Protein AF-A0A2H0MKI4-F1 (afdb_monomer_lite)

pLDDT: mean 80.83, std 14.83, range [41.5, 95.88]

Secondary structure (DSSP, 8-state):
--HHHHHHHHHHHHHHH----HHHHHHHHHHHHHHHHHHHHHHHGGGS-HHHHHHHHHHHH-TT--HHHHHHHHHHHSTTHHHHHHHHHHHHHHHHHHHHHHTTS-S-----

Sequence (112 aa):
MQFDILSNFVENLISNVGDLSDEQKRFYVPQVTTLLEERIGLEMLPKLSEAHMEKYTELLERESTTADEWKTFWEMAIPNFQGEIEKILVDFAKEAKEMLSAGGEGTGGTEE

Structure (mmCIF, N/CA/C/O backbone):
data_AF-A0A2H0MKI4-F1
#
_entry.id   AF-A0A2H0MKI4-F1
#
loop_
_atom_site.group_PDB
_atom_site.id
_atom_site.type_symbol
_atom_site.label_atom_id
_atom_site.label_alt_id
_atom_site.label_comp_id
_atom_site.label_asym_id
_atom_site.label_entity_id
_atom_site.label_seq_id
_atom_site.pdbx_PDB_ins_code
_atom_site.Cartn_x
_atom_site.Cartn_y
_atom_site.Cartn_z
_atom_site.occupancy
_atom_site.B_iso_or_equiv
_atom_site.auth_seq_id
_atom_site.auth_comp_id
_atom_site.auth_asym_id
_atom_site.auth_atom_id
_atom_site.pdbx_PDB_model_num
ATOM 1 N N . MET A 1 1 ? 8.178 8.499 5.681 1.00 41.50 1 MET A N 1
ATOM 2 C CA . MET A 1 1 ? 8.685 7.112 5.728 1.00 41.50 1 MET A CA 1
ATOM 3 C C . MET A 1 1 ? 7.684 6.052 5.233 1.00 41.50 1 MET A C 1
ATOM 5 O O . MET A 1 1 ? 8.041 4.885 5.265 1.00 41.50 1 MET A O 1
ATOM 9 N N . GLN A 1 2 ? 6.475 6.389 4.740 1.00 47.12 2 GLN A N 1
ATOM 10 C CA . GLN A 1 2 ? 5.603 5.416 4.034 1.00 47.12 2 GLN A CA 1
ATOM 11 C C . GLN A 1 2 ? 5.755 5.496 2.502 1.00 47.12 2 GLN A C 1
ATOM 13 O O . GLN A 1 2 ? 5.772 4.464 1.840 1.00 47.12 2 GLN A O 1
ATOM 18 N N . PHE A 1 3 ? 5.996 6.703 1.967 1.00 47.81 3 PHE A N 1
ATOM 19 C CA . PHE A 1 3 ? 6.317 6.929 0.550 1.00 47.81 3 PHE A CA 1
ATOM 20 C C . PHE A 1 3 ? 7.524 6.118 0.061 1.00 47.81 3 PHE A C 1
ATOM 22 O O . PHE A 1 3 ? 7.545 5.701 -1.092 1.00 47.81 3 PHE A O 1
ATOM 29 N N . ASP A 1 4 ? 8.504 5.850 0.927 1.00 61.31 4 ASP A N 1
ATOM 30 C CA . ASP A 1 4 ? 9.758 5.222 0.509 1.00 61.31 4 ASP A CA 1
ATOM 31 C C . ASP A 1 4 ? 9.592 3.739 0.150 1.00 61.31 4 ASP A C 1
ATOM 33 O O . ASP A 1 4 ? 10.241 3.265 -0.772 1.00 61.31 4 ASP A O 1
ATOM 37 N N . ILE A 1 5 ? 8.712 2.982 0.819 1.00 68.50 5 ILE A N 1
ATOM 38 C CA . ILE A 1 5 ? 8.591 1.533 0.564 1.00 68.50 5 ILE A CA 1
ATOM 39 C C . ILE A 1 5 ? 7.877 1.268 -0.764 1.00 68.50 5 ILE A C 1
ATOM 41 O O . ILE A 1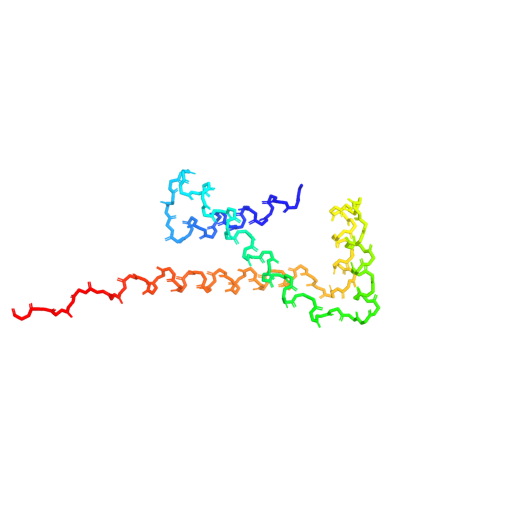 5 ? 8.372 0.485 -1.574 1.00 68.50 5 ILE A O 1
ATOM 45 N N . LEU A 1 6 ? 6.743 1.936 -1.003 1.00 72.25 6 LEU A N 1
ATOM 46 C CA . LEU A 1 6 ? 5.992 1.776 -2.251 1.00 72.25 6 LEU A CA 1
ATOM 47 C C . LEU A 1 6 ? 6.758 2.366 -3.436 1.00 72.25 6 LEU A C 1
ATOM 49 O O . LEU A 1 6 ? 6.843 1.716 -4.472 1.00 72.25 6 LEU A O 1
ATOM 53 N N . SER A 1 7 ? 7.402 3.527 -3.267 1.00 69.25 7 SER A N 1
ATOM 54 C CA . SER A 1 7 ? 8.222 4.114 -4.335 1.00 69.25 7 SER A CA 1
ATOM 55 C C . SER A 1 7 ? 9.420 3.226 -4.675 1.00 69.25 7 SER A C 1
ATOM 57 O O . SER A 1 7 ? 9.639 2.949 -5.847 1.00 69.25 7 SER A O 1
ATOM 59 N N . ASN A 1 8 ? 10.128 2.673 -3.680 1.00 77.75 8 ASN A N 1
ATOM 60 C CA . ASN A 1 8 ? 11.218 1.722 -3.927 1.00 77.75 8 ASN A CA 1
ATOM 61 C C . ASN A 1 8 ? 10.720 0.433 -4.599 1.00 77.75 8 ASN A C 1
ATOM 63 O O . ASN A 1 8 ? 11.394 -0.118 -5.470 1.00 77.75 8 ASN A O 1
ATOM 67 N N . PHE A 1 9 ? 9.547 -0.075 -4.208 1.00 81.50 9 PHE A N 1
ATOM 68 C CA . PHE A 1 9 ? 8.943 -1.228 -4.870 1.00 81.50 9 PHE A CA 1
ATOM 69 C C . PHE A 1 9 ? 8.630 -0.924 -6.339 1.00 81.50 9 PHE A C 1
ATOM 71 O O . PHE A 1 9 ? 8.998 -1.704 -7.214 1.00 81.50 9 PHE A O 1
ATOM 78 N N . VAL A 1 10 ? 8.001 0.219 -6.615 1.00 80.31 10 VAL A N 1
ATOM 79 C CA . VAL A 1 10 ? 7.641 0.654 -7.969 1.00 80.31 10 VAL A CA 1
ATOM 80 C C . VAL A 1 10 ? 8.882 0.919 -8.820 1.00 80.31 10 VAL A C 1
ATOM 82 O O . VAL A 1 10 ? 8.925 0.502 -9.974 1.00 80.31 10 VAL A O 1
ATOM 85 N N . GLU A 1 11 ? 9.926 1.529 -8.262 1.00 78.81 11 GLU A N 1
ATOM 86 C CA . GLU A 1 11 ? 11.209 1.709 -8.945 1.00 78.81 11 GLU A CA 1
ATOM 87 C C . GLU A 1 11 ? 11.845 0.367 -9.325 1.00 78.81 11 GLU A C 1
ATOM 89 O O . GLU A 1 11 ? 12.298 0.197 -10.462 1.00 78.81 11 GLU A O 1
ATOM 94 N N . ASN A 1 12 ? 11.829 -0.611 -8.415 1.00 81.75 12 ASN A N 1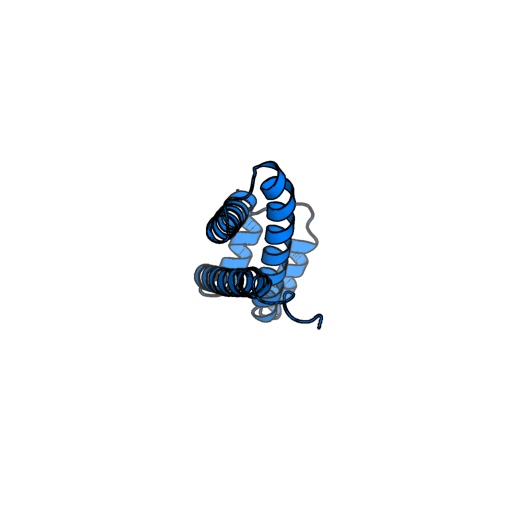
ATOM 95 C CA . ASN A 1 12 ? 12.312 -1.963 -8.691 1.00 81.75 12 ASN A CA 1
ATOM 96 C C . ASN A 1 12 ? 11.445 -2.681 -9.731 1.00 81.75 12 ASN A C 1
ATOM 98 O O . ASN A 1 12 ? 11.972 -3.367 -10.606 1.00 81.75 12 ASN A O 1
ATOM 102 N N . LEU A 1 13 ? 10.122 -2.530 -9.658 1.00 81.50 13 LEU A N 1
ATOM 103 C CA . LEU A 1 13 ? 9.190 -3.108 -10.621 1.00 81.50 13 LEU A CA 1
ATOM 104 C C . LEU A 1 13 ? 9.468 -2.578 -12.028 1.00 81.50 13 LEU A C 1
ATOM 106 O O . LEU A 1 13 ? 9.642 -3.360 -12.958 1.00 81.50 13 LEU A O 1
ATOM 110 N N . ILE A 1 14 ? 9.566 -1.258 -12.162 1.00 75.25 14 ILE A N 1
ATOM 111 C CA . ILE A 1 14 ? 9.840 -0.581 -13.427 1.00 75.25 14 ILE A CA 1
ATOM 112 C C . ILE A 1 14 ? 11.198 -1.018 -13.988 1.00 75.25 14 ILE A C 1
ATOM 114 O O . ILE A 1 14 ? 11.280 -1.402 -15.153 1.00 75.25 14 ILE A O 1
ATOM 118 N N . SER A 1 15 ? 12.237 -1.047 -13.147 1.00 77.44 15 SER A N 1
ATOM 119 C CA . SER A 1 15 ? 13.593 -1.443 -13.557 1.00 77.44 15 SER A CA 1
ATOM 120 C C . SER A 1 15 ? 13.669 -2.909 -14.013 1.00 77.44 15 SER A C 1
ATOM 122 O O . SER A 1 15 ? 14.456 -3.245 -14.892 1.00 77.44 15 SER A O 1
ATOM 124 N N . ASN A 1 16 ? 12.824 -3.793 -13.467 1.00 73.50 16 ASN A N 1
ATOM 125 C CA . ASN A 1 16 ? 12.739 -5.199 -13.883 1.00 73.50 16 ASN A CA 1
ATOM 126 C C . ASN A 1 16 ? 12.053 -5.410 -15.241 1.00 73.50 16 ASN A C 1
ATOM 128 O O . ASN A 1 16 ? 12.167 -6.496 -15.814 1.00 73.50 16 ASN A O 1
ATOM 132 N N . VAL A 1 17 ? 11.319 -4.416 -15.743 1.00 68.12 17 VAL A N 1
ATOM 133 C CA . VAL A 1 17 ? 10.673 -4.480 -17.062 1.00 68.12 17 VAL A CA 1
ATOM 134 C C . VAL A 1 17 ? 11.514 -3.783 -18.134 1.00 68.12 17 VAL A C 1
ATOM 136 O O . VAL A 1 17 ? 11.478 -4.175 -19.299 1.00 68.12 17 VAL A O 1
ATOM 139 N N . GLY A 1 18 ? 12.340 -2.815 -17.740 1.00 68.19 18 GLY A N 1
ATOM 140 C CA . GLY A 1 18 ? 13.373 -2.226 -18.580 1.00 68.19 18 GLY A CA 1
ATOM 141 C C . GLY A 1 18 ? 14.109 -1.097 -17.864 1.00 68.19 18 GLY A C 1
ATOM 142 O O . GLY A 1 18 ? 13.579 -0.478 -16.942 1.00 68.19 18 GLY A O 1
ATOM 143 N N . ASP A 1 19 ? 15.329 -0.797 -18.308 1.00 74.19 19 ASP A N 1
ATOM 144 C CA . ASP A 1 19 ? 16.066 0.364 -17.809 1.00 74.19 19 ASP A CA 1
ATOM 145 C C . ASP A 1 19 ? 15.429 1.652 -18.348 1.00 74.19 19 ASP A C 1
ATOM 147 O O . ASP A 1 19 ? 15.670 2.071 -19.481 1.00 74.19 19 ASP A O 1
ATOM 151 N N . LEU A 1 20 ? 14.585 2.279 -17.528 1.00 73.38 20 LEU A N 1
ATOM 152 C CA . LEU A 1 20 ? 14.063 3.614 -17.800 1.00 73.38 20 LEU A CA 1
ATOM 153 C C . LEU A 1 20 ? 15.100 4.686 -17.450 1.00 73.38 20 LEU A C 1
ATOM 155 O O . LEU A 1 20 ? 15.796 4.591 -16.436 1.00 73.38 20 LEU A O 1
ATOM 159 N N . SER A 1 21 ? 15.146 5.753 -18.249 1.00 82.75 21 SER A N 1
ATOM 160 C CA . SER A 1 21 ? 15.916 6.951 -17.915 1.00 82.75 21 SER A CA 1
ATOM 161 C C . SER A 1 21 ? 15.362 7.634 -16.659 1.00 82.75 21 SER A C 1
ATOM 163 O O . SER A 1 21 ? 14.189 7.479 -16.314 1.00 82.75 21 SER A O 1
ATOM 165 N N . ASP A 1 22 ? 16.176 8.451 -15.988 1.00 83.62 22 ASP A N 1
ATOM 166 C CA . ASP A 1 22 ? 15.731 9.215 -14.812 1.00 83.62 22 ASP A CA 1
ATOM 167 C C . AS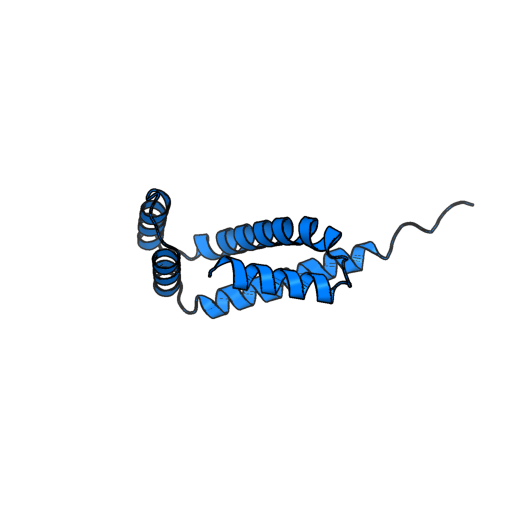P A 1 22 ? 14.534 10.127 -15.125 1.00 83.62 22 ASP A C 1
ATOM 169 O O . ASP A 1 22 ? 13.662 10.340 -14.283 1.00 83.62 22 ASP A O 1
ATOM 173 N N . GLU A 1 23 ? 14.464 10.649 -16.351 1.00 82.00 23 GLU A N 1
ATOM 174 C CA . GLU A 1 23 ? 13.336 11.448 -16.831 1.00 82.00 23 GLU A CA 1
ATOM 175 C C . GLU A 1 23 ? 12.060 10.607 -16.947 1.00 82.00 23 GLU A C 1
ATOM 177 O O . GLU A 1 23 ? 11.001 11.013 -16.470 1.00 82.00 23 GLU A O 1
ATOM 182 N N . GLN A 1 24 ? 12.165 9.399 -17.504 1.00 76.81 24 GLN A N 1
ATOM 183 C CA . GLN A 1 24 ? 11.045 8.467 -17.593 1.00 76.81 24 GLN A CA 1
ATOM 184 C C . GLN A 1 24 ? 10.591 8.006 -16.200 1.00 76.81 24 GLN A C 1
ATOM 186 O O . GLN A 1 24 ? 9.391 7.984 -15.929 1.00 76.81 24 GLN A O 1
ATOM 191 N N . LYS A 1 25 ? 11.519 7.713 -15.279 1.00 79.69 25 LYS A N 1
ATOM 192 C CA . LYS A 1 25 ? 11.192 7.348 -13.889 1.00 79.69 25 LYS A CA 1
ATOM 193 C C . LYS A 1 25 ? 10.406 8.452 -13.180 1.00 79.69 25 LYS A C 1
ATOM 195 O O . LYS A 1 25 ? 9.391 8.156 -12.559 1.00 79.69 25 LYS A O 1
ATOM 200 N N . ARG A 1 26 ? 10.793 9.724 -13.338 1.00 84.00 26 ARG A N 1
ATOM 201 C CA . ARG A 1 26 ? 10.054 10.872 -12.766 1.00 84.00 26 ARG A CA 1
ATOM 202 C C . ARG A 1 26 ? 8.610 10.973 -13.251 1.00 84.00 26 ARG A C 1
ATOM 204 O O . ARG A 1 26 ? 7.780 11.524 -12.536 1.00 84.00 26 ARG A O 1
ATOM 211 N N . PHE A 1 27 ? 8.319 10.471 -14.448 1.00 80.38 27 PHE A N 1
ATOM 212 C CA . PHE A 1 27 ? 6.968 10.463 -14.993 1.00 80.38 27 PHE A CA 1
ATOM 213 C C . PHE A 1 27 ? 6.177 9.231 -14.543 1.00 80.38 27 PHE A C 1
ATOM 215 O O . PHE A 1 27 ? 5.057 9.370 -14.055 1.00 80.38 27 PHE A O 1
ATOM 222 N N . TYR A 1 28 ? 6.751 8.034 -14.680 1.00 80.75 28 TYR A N 1
ATOM 223 C CA . TYR A 1 28 ? 6.028 6.780 -14.460 1.00 80.75 28 TYR A CA 1
ATOM 224 C C . TYR A 1 28 ? 5.941 6.360 -12.993 1.00 80.75 28 TYR A C 1
ATOM 226 O O . TYR A 1 28 ? 4.896 5.854 -12.594 1.00 80.75 28 TYR A O 1
ATOM 234 N N . VAL A 1 29 ? 6.979 6.590 -12.176 1.00 83.06 29 VAL A N 1
ATOM 235 C CA . VAL A 1 29 ? 6.985 6.161 -10.764 1.00 83.06 29 VAL A CA 1
ATOM 236 C C . VAL A 1 29 ? 5.791 6.744 -9.999 1.00 83.06 29 VAL A C 1
ATOM 238 O O . VAL A 1 29 ? 5.049 5.952 -9.427 1.00 83.06 29 VAL A O 1
ATOM 241 N N . PRO A 1 30 ? 5.499 8.063 -10.032 1.00 84.88 30 PRO A N 1
ATOM 242 C CA . PRO A 1 30 ? 4.352 8.603 -9.298 1.00 84.88 30 PRO A CA 1
ATOM 243 C C . PRO A 1 30 ? 3.013 8.002 -9.740 1.00 84.88 30 PRO A C 1
ATOM 245 O O . PRO A 1 30 ? 2.184 7.671 -8.901 1.00 84.88 30 PRO A O 1
ATOM 248 N N . GLN A 1 31 ? 2.816 7.814 -11.049 1.00 84.69 31 GLN A N 1
ATOM 249 C CA . GLN A 1 31 ? 1.569 7.271 -11.600 1.00 84.69 31 GLN A CA 1
ATOM 250 C C . GLN A 1 31 ? 1.358 5.813 -11.190 1.00 84.69 31 GLN A C 1
ATOM 252 O O . GLN A 1 31 ? 0.272 5.439 -10.754 1.00 84.69 31 GLN A O 1
ATOM 257 N N . VAL A 1 32 ? 2.404 4.992 -11.301 1.00 85.06 32 VAL A N 1
ATOM 258 C CA . VAL A 1 32 ? 2.346 3.578 -10.919 1.00 85.06 32 VAL A CA 1
ATOM 259 C C . VAL A 1 32 ? 2.175 3.435 -9.405 1.00 85.06 32 VAL A C 1
ATOM 261 O O . VAL A 1 32 ? 1.407 2.581 -8.970 1.00 85.06 32 VAL A O 1
ATOM 264 N N . THR A 1 33 ? 2.810 4.297 -8.603 1.00 85.69 33 THR A N 1
ATOM 265 C CA . THR A 1 33 ? 2.595 4.341 -7.150 1.00 85.69 33 THR A CA 1
ATOM 266 C C . THR A 1 33 ? 1.140 4.655 -6.808 1.00 85.69 33 THR A C 1
ATOM 268 O O . THR A 1 33 ? 0.554 3.920 -6.021 1.00 85.69 33 THR A O 1
ATOM 271 N N . THR A 1 34 ? 0.518 5.660 -7.434 1.00 87.44 34 THR A N 1
ATOM 272 C CA . THR A 1 34 ? -0.905 5.969 -7.201 1.00 87.44 34 THR A CA 1
ATOM 273 C C . THR A 1 34 ? -1.817 4.798 -7.567 1.00 87.44 34 THR A C 1
ATOM 275 O O . THR A 1 34 ? -2.691 4.439 -6.784 1.00 87.44 34 THR A O 1
ATOM 278 N N . LEU A 1 35 ? -1.588 4.145 -8.711 1.00 87.94 35 LEU A N 1
ATOM 279 C CA . LEU A 1 35 ? -2.369 2.965 -9.107 1.00 87.94 35 LEU A CA 1
ATOM 280 C C . LEU A 1 35 ? -2.233 1.818 -8.099 1.00 87.94 35 LEU A C 1
ATOM 282 O O . LEU A 1 35 ? -3.207 1.129 -7.793 1.00 87.94 35 LEU A O 1
ATOM 286 N N . LEU A 1 36 ? -1.027 1.612 -7.572 1.00 88.06 36 LEU A N 1
ATOM 287 C CA . LEU A 1 36 ? -0.772 0.602 -6.556 1.00 88.06 36 LEU A CA 1
ATOM 288 C C . LEU A 1 36 ? -1.454 0.950 -5.223 1.00 88.06 36 LEU A C 1
ATOM 290 O O . LEU A 1 36 ? -2.044 0.073 -4.597 1.00 88.06 36 LEU A O 1
ATOM 294 N N . GLU A 1 37 ? -1.419 2.214 -4.798 1.00 86.56 37 GLU A N 1
ATOM 295 C CA . GLU A 1 37 ? -2.122 2.692 -3.600 1.00 86.56 37 GLU A CA 1
ATOM 296 C C . GLU A 1 37 ? -3.640 2.495 -3.714 1.00 86.56 37 GLU A C 1
ATOM 298 O O . GLU A 1 37 ? -4.268 1.966 -2.793 1.00 86.56 37 GLU A O 1
ATOM 303 N N . GLU A 1 38 ? -4.229 2.843 -4.862 1.00 88.62 38 GLU A N 1
ATOM 304 C CA . GLU A 1 38 ? -5.646 2.598 -5.149 1.00 88.62 38 GLU A CA 1
ATOM 305 C C . GLU A 1 38 ? -5.975 1.105 -5.096 1.00 88.62 38 GLU A C 1
ATOM 307 O O . GLU A 1 38 ? -6.961 0.703 -4.473 1.00 88.62 38 GLU A O 1
ATOM 312 N N . ARG A 1 39 ? -5.128 0.263 -5.701 1.00 90.94 39 ARG A N 1
ATOM 313 C CA . ARG A 1 39 ? -5.307 -1.191 -5.689 1.00 90.94 39 ARG A CA 1
ATOM 314 C C . ARG A 1 39 ? -5.271 -1.754 -4.272 1.00 90.94 39 ARG A C 1
ATOM 316 O O . ARG A 1 39 ? -6.141 -2.549 -3.920 1.00 90.94 39 ARG A O 1
ATOM 323 N N . ILE A 1 40 ? -4.312 -1.315 -3.457 1.00 89.50 40 ILE A N 1
ATOM 324 C CA . ILE A 1 40 ? -4.231 -1.687 -2.041 1.00 89.50 40 ILE A CA 1
ATOM 325 C C . ILE A 1 40 ? -5.527 -1.295 -1.328 1.00 89.50 40 ILE A C 1
ATOM 327 O O . ILE A 1 40 ? -6.119 -2.130 -0.648 1.00 89.50 40 ILE A O 1
ATOM 331 N N . GLY A 1 41 ? -6.016 -0.069 -1.525 1.00 88.06 41 GLY A N 1
ATOM 332 C CA . GLY A 1 41 ? -7.286 0.379 -0.952 1.00 88.06 41 GLY A CA 1
ATOM 333 C C . GLY A 1 41 ? -8.464 -0.514 -1.355 1.00 88.06 41 GLY A C 1
ATOM 334 O O . GLY A 1 41 ? -9.199 -0.994 -0.492 1.00 88.06 41 GLY A O 1
ATOM 335 N N . LEU A 1 42 ? -8.616 -0.797 -2.650 1.00 90.31 42 LEU A N 1
ATOM 336 C CA . LEU A 1 42 ? -9.701 -1.627 -3.186 1.00 90.31 42 LEU A CA 1
ATOM 337 C C . LEU A 1 42 ? -9.683 -3.066 -2.662 1.00 90.31 42 LEU A C 1
ATOM 339 O O . LEU A 1 42 ? -10.744 -3.658 -2.475 1.00 90.31 42 LEU A O 1
ATOM 343 N N . GLU A 1 43 ? -8.504 -3.636 -2.425 1.00 92.81 43 GLU A N 1
ATOM 344 C CA . GLU A 1 43 ? -8.378 -4.995 -1.895 1.00 92.81 43 GLU A CA 1
ATOM 345 C C . GLU A 1 43 ? -8.509 -5.067 -0.371 1.00 92.81 43 GLU A C 1
ATOM 347 O O . GLU A 1 43 ? -8.963 -6.083 0.163 1.00 92.81 43 GLU A O 1
ATOM 352 N N . MET A 1 44 ? -8.117 -4.009 0.341 1.00 90.81 44 MET A N 1
ATOM 353 C CA . MET A 1 44 ? -8.105 -3.984 1.805 1.00 90.81 44 MET A CA 1
ATOM 354 C C . MET A 1 44 ? -9.437 -3.520 2.400 1.00 90.81 44 MET A C 1
ATOM 356 O O . MET A 1 44 ? -9.886 -4.102 3.387 1.00 90.81 44 MET A O 1
ATOM 360 N N . LEU A 1 45 ? -10.105 -2.526 1.802 1.00 92.25 45 LEU A N 1
ATOM 361 C CA . LEU A 1 45 ? -11.376 -1.989 2.310 1.00 92.25 45 LEU A CA 1
ATOM 362 C C . LEU A 1 45 ? -12.464 -3.064 2.507 1.00 92.25 45 LEU A C 1
ATOM 364 O O . LEU A 1 45 ? -13.079 -3.077 3.572 1.00 92.25 45 LEU A O 1
ATOM 368 N N . PRO A 1 46 ? -12.683 -4.020 1.580 1.00 93.94 46 PRO A N 1
ATOM 369 C CA . PRO A 1 46 ? -13.693 -5.066 1.762 1.00 93.94 46 PRO A CA 1
ATOM 370 C C . PRO A 1 46 ? -13.395 -6.039 2.909 1.00 93.94 46 PRO A C 1
ATOM 372 O O . PRO A 1 46 ? -14.272 -6.805 3.304 1.00 93.94 46 PRO A O 1
ATOM 375 N N . LYS A 1 47 ? -12.157 -6.056 3.422 1.00 93.19 47 LYS A N 1
ATOM 376 C CA . LYS A 1 47 ? -11.737 -6.922 4.534 1.00 93.19 47 LYS A CA 1
ATOM 377 C C . LYS A 1 47 ? -12.024 -6.304 5.897 1.00 93.19 47 LYS A C 1
ATOM 379 O O . LYS A 1 47 ? -11.886 -6.982 6.915 1.00 93.19 47 LYS A O 1
ATOM 384 N N . LEU A 1 48 ? -12.403 -5.030 5.930 1.00 94.25 48 LEU A N 1
ATOM 385 C CA . LEU A 1 48 ? -12.743 -4.341 7.159 1.00 94.25 48 LEU A CA 1
ATOM 386 C C . LEU A 1 48 ? -14.095 -4.832 7.686 1.00 94.25 48 LEU A C 1
ATOM 388 O O . LEU A 1 48 ? -15.061 -5.001 6.945 1.00 94.25 48 LEU A O 1
ATOM 392 N N . SER A 1 49 ? -14.160 -5.047 8.999 1.00 95.06 49 SER A N 1
ATOM 393 C CA . SER A 1 49 ? -15.440 -5.204 9.687 1.00 95.06 49 SER A CA 1
ATOM 394 C C . SER A 1 49 ? -16.184 -3.866 9.724 1.00 95.06 49 SER A C 1
ATOM 396 O O . SER A 1 49 ? -15.572 -2.814 9.551 1.00 95.06 49 SER A O 1
ATOM 398 N N . GLU A 1 50 ? -17.482 -3.883 10.022 1.00 94.75 50 GLU A N 1
ATOM 399 C CA . GLU A 1 50 ? -18.279 -2.657 10.179 1.00 94.75 50 GLU A CA 1
ATOM 400 C C . GLU A 1 50 ? -17.669 -1.700 11.222 1.00 94.75 50 GLU A C 1
ATOM 402 O O . GLU A 1 50 ? -17.468 -0.522 10.941 1.00 94.75 50 GLU A O 1
ATOM 407 N N . ALA A 1 51 ? -17.223 -2.226 12.368 1.00 95.25 51 ALA A N 1
ATOM 408 C CA . ALA A 1 51 ? -16.539 -1.435 13.395 1.00 95.25 51 ALA A CA 1
ATOM 409 C C . ALA A 1 51 ? -15.192 -0.859 12.915 1.00 95.25 51 ALA A C 1
ATOM 411 O O . ALA A 1 51 ? -14.806 0.250 13.284 1.00 95.25 51 ALA A O 1
ATOM 412 N N . HIS A 1 52 ? -14.453 -1.595 12.079 1.00 95.88 52 HIS A N 1
ATOM 413 C CA . HIS A 1 52 ? -13.211 -1.084 11.493 1.00 95.88 52 HIS A CA 1
ATOM 414 C C . HIS A 1 52 ? -13.474 -0.050 10.391 1.00 95.88 52 HIS A C 1
ATOM 416 O O . HIS A 1 52 ? -12.666 0.859 10.231 1.00 95.88 52 HIS A O 1
ATOM 422 N N . MET A 1 53 ? -14.593 -0.147 9.668 1.00 94.38 53 MET A N 1
ATOM 423 C CA . MET A 1 53 ? -15.019 0.857 8.690 1.00 94.38 53 MET A CA 1
ATOM 424 C C . MET A 1 53 ? -15.379 2.184 9.361 1.00 94.38 53 MET A C 1
ATOM 426 O O . MET A 1 53 ? -14.930 3.227 8.899 1.00 94.38 53 MET A O 1
ATOM 430 N N . GLU A 1 54 ? -16.105 2.159 10.482 1.00 95.12 54 GLU A N 1
ATOM 431 C CA . GLU A 1 54 ? -16.356 3.373 11.274 1.00 95.12 54 GLU A CA 1
ATOM 432 C C . GLU A 1 54 ? -15.036 4.016 11.712 1.00 95.12 54 GLU A C 1
ATOM 434 O O . GLU A 1 54 ? -14.818 5.214 11.518 1.00 95.12 54 GLU A O 1
ATOM 439 N N . LYS A 1 55 ? -14.099 3.200 12.216 1.00 94.12 55 LYS A N 1
ATOM 440 C CA . LYS A 1 55 ? -12.787 3.698 12.633 1.00 94.12 55 LYS A CA 1
ATOM 441 C C . LYS A 1 55 ? -11.962 4.254 11.472 1.00 94.12 55 LYS A C 1
ATOM 443 O O . LYS A 1 55 ? -11.245 5.238 11.649 1.00 94.12 55 LYS A O 1
ATOM 448 N N . TYR A 1 56 ? -12.059 3.638 10.299 1.00 93.50 56 TYR A N 1
ATOM 449 C CA . TYR A 1 56 ? -11.432 4.127 9.077 1.00 93.50 56 TYR A CA 1
ATOM 450 C C . TYR A 1 56 ? -11.956 5.520 8.708 1.00 93.50 56 TYR A C 1
ATOM 452 O O . TYR A 1 56 ? -11.156 6.423 8.466 1.00 93.50 56 TYR A O 1
ATOM 460 N N . THR A 1 57 ? -13.277 5.721 8.734 1.00 93.62 57 THR A N 1
ATOM 461 C CA . THR A 1 57 ? -13.900 7.027 8.476 1.00 93.62 57 THR A CA 1
ATOM 462 C C . THR A 1 57 ? -13.437 8.080 9.481 1.00 93.62 57 THR A C 1
ATOM 464 O O . THR A 1 57 ? -13.031 9.163 9.068 1.00 93.62 57 THR A O 1
ATOM 467 N N . GLU A 1 58 ? -13.382 7.754 10.777 1.00 94.50 58 GLU A N 1
ATOM 468 C CA . GLU A 1 58 ? -12.857 8.674 11.798 1.00 94.50 58 GLU A CA 1
ATOM 469 C C . GLU A 1 58 ? -11.407 9.106 11.524 1.00 94.50 58 GLU A C 1
ATOM 471 O O . GLU A 1 58 ? -11.042 10.263 11.733 1.00 94.50 58 GLU A O 1
ATOM 476 N N . LEU A 1 59 ? -10.550 8.172 11.098 1.00 92.69 59 LEU A N 1
ATOM 477 C CA . LEU A 1 59 ? -9.154 8.467 10.765 1.00 92.69 59 LEU A CA 1
ATOM 478 C C . LEU A 1 59 ? -9.037 9.301 9.485 1.00 92.69 59 LEU A C 1
ATOM 480 O O . LEU A 1 59 ? -8.157 10.156 9.402 1.00 92.69 59 LEU A O 1
ATOM 484 N N . LEU A 1 60 ? -9.923 9.087 8.514 1.00 90.50 60 LEU A N 1
ATOM 485 C CA . LEU A 1 60 ? -9.953 9.827 7.254 1.00 90.50 60 LEU A CA 1
ATOM 486 C C . LEU A 1 60 ? -10.418 11.282 7.430 1.00 90.50 60 LEU A C 1
ATOM 488 O O . LEU A 1 60 ? -9.870 12.181 6.799 1.00 90.50 60 LEU A O 1
ATOM 492 N N . GLU A 1 61 ? -11.402 11.527 8.295 1.00 93.44 61 GLU A N 1
ATOM 493 C CA . GLU A 1 61 ? -11.936 12.872 8.571 1.00 93.44 61 GLU A CA 1
ATOM 494 C C . GLU A 1 61 ? -10.980 13.743 9.402 1.00 93.44 61 GLU A C 1
ATOM 496 O O . GLU A 1 61 ? -11.107 14.968 9.456 1.00 93.44 61 GLU A O 1
ATOM 501 N N . ARG A 1 62 ? -9.994 13.122 10.053 1.00 92.69 62 ARG A N 1
ATOM 502 C CA . ARG A 1 62 ? -8.964 13.813 10.825 1.00 92.69 62 ARG A CA 1
ATOM 503 C C . ARG A 1 62 ? -7.835 14.281 9.906 1.00 92.69 62 ARG A C 1
ATOM 505 O O . ARG A 1 62 ? -6.967 13.504 9.522 1.00 92.69 62 ARG A O 1
ATOM 512 N N . GLU A 1 63 ? -7.757 15.592 9.683 1.00 86.94 63 GLU A N 1
ATOM 513 C CA . GLU A 1 63 ? -6.666 16.233 8.921 1.00 86.94 63 GLU A CA 1
ATOM 514 C C . GLU A 1 63 ? -5.256 15.965 9.492 1.00 86.94 63 GLU A C 1
ATOM 516 O O . GLU A 1 63 ? -4.256 16.139 8.799 1.00 86.94 63 GLU A O 1
ATOM 521 N N . SER A 1 64 ? -5.160 15.553 10.761 1.00 91.75 64 SER A N 1
ATOM 522 C CA . SER A 1 64 ? -3.901 15.322 11.478 1.00 91.75 64 SER A CA 1
ATOM 523 C C . SER A 1 64 ? -3.549 13.850 11.692 1.00 91.75 64 SER A C 1
ATOM 525 O O . SER A 1 64 ? -2.627 13.566 12.460 1.00 91.75 64 SER A O 1
ATOM 527 N N . THR A 1 65 ? -4.258 12.911 11.057 1.00 88.62 65 THR A N 1
ATOM 528 C CA . THR A 1 65 ? -3.933 11.484 11.183 1.00 88.62 65 THR A CA 1
ATOM 529 C C . THR A 1 65 ? -2.533 11.203 10.653 1.00 88.62 65 THR A C 1
ATOM 531 O O . THR A 1 65 ? -2.190 11.511 9.511 1.00 88.62 65 THR A O 1
ATOM 534 N N . THR A 1 66 ? -1.708 10.600 11.501 1.00 89.44 66 THR A N 1
ATOM 535 C CA . THR A 1 66 ? -0.310 10.294 11.199 1.00 89.44 66 THR A CA 1
ATOM 536 C C . THR A 1 66 ? -0.155 8.953 10.480 1.00 89.44 66 THR A C 1
ATOM 538 O O . THR A 1 66 ? -1.013 8.072 10.548 1.00 89.44 66 THR A O 1
ATOM 541 N N . ALA A 1 67 ? 0.985 8.760 9.813 1.00 82.62 67 ALA A N 1
ATOM 542 C CA . ALA A 1 67 ? 1.311 7.489 9.161 1.00 82.62 67 ALA A CA 1
ATOM 543 C C . ALA A 1 67 ? 1.373 6.309 10.154 1.00 82.62 67 ALA A C 1
ATOM 545 O O . ALA A 1 67 ? 0.979 5.195 9.810 1.00 82.62 67 ALA A O 1
ATOM 546 N N . ASP A 1 68 ? 1.824 6.553 11.388 1.00 87.38 68 ASP A N 1
ATOM 547 C CA . ASP A 1 68 ? 1.888 5.526 12.435 1.00 87.38 68 ASP A CA 1
ATOM 548 C C . ASP A 1 68 ? 0.490 5.137 12.934 1.00 87.38 68 ASP A C 1
ATOM 550 O O . ASP A 1 68 ? 0.231 3.958 13.182 1.00 87.38 68 ASP A O 1
ATOM 554 N N . GLU A 1 69 ? -0.440 6.096 13.022 1.00 90.12 69 GLU A N 1
ATOM 555 C CA . GLU A 1 69 ? -1.851 5.810 13.314 1.00 90.12 69 GLU A CA 1
ATOM 556 C C . GLU A 1 69 ? -2.485 4.959 12.209 1.00 90.12 69 GLU A C 1
ATOM 558 O O . GLU A 1 69 ? -3.138 3.961 12.514 1.00 90.12 69 GLU A O 1
ATOM 563 N N . TRP A 1 70 ? -2.235 5.286 10.937 1.00 88.50 70 TRP A N 1
ATOM 564 C CA . TRP A 1 70 ? -2.696 4.474 9.808 1.00 88.50 70 TRP A CA 1
ATOM 565 C C . TRP A 1 70 ? -2.126 3.061 9.837 1.00 88.50 70 TRP A C 1
ATOM 567 O O . TRP A 1 70 ? -2.866 2.091 9.681 1.00 88.50 70 TRP A O 1
ATOM 577 N N . LYS A 1 71 ? -0.819 2.927 10.070 1.00 85.62 71 LYS A N 1
ATOM 578 C CA . LYS A 1 71 ? -0.165 1.621 10.180 1.00 85.62 71 LYS A CA 1
ATOM 579 C C . LYS A 1 71 ? -0.788 0.785 11.299 1.00 85.62 71 LYS A C 1
ATOM 581 O O . LYS A 1 71 ? -1.160 -0.362 11.071 1.00 85.62 71 LYS A O 1
ATOM 586 N N . THR A 1 72 ? -0.944 1.382 12.478 1.00 90.88 72 THR A N 1
ATOM 587 C CA . THR A 1 72 ? -1.525 0.717 13.650 1.00 90.88 72 THR A CA 1
ATOM 588 C C . THR A 1 72 ? -2.964 0.279 13.381 1.00 90.88 72 THR A C 1
ATOM 590 O O . THR A 1 72 ? -3.352 -0.828 13.748 1.00 90.88 72 THR A O 1
ATOM 593 N N . PHE A 1 73 ? -3.754 1.122 12.709 1.00 94.00 73 PHE A N 1
ATOM 594 C CA . PHE A 1 73 ? -5.106 0.774 12.285 1.00 94.00 73 PHE A CA 1
ATOM 595 C C . PHE A 1 73 ? -5.112 -0.460 11.379 1.00 94.00 73 PHE A C 1
ATOM 597 O O . PHE A 1 73 ? -5.823 -1.416 11.678 1.00 94.00 73 PHE A O 1
ATOM 604 N N . TRP A 1 74 ? -4.306 -0.470 10.316 1.00 92.25 74 TRP A N 1
ATOM 605 C CA . TRP A 1 74 ? -4.299 -1.572 9.355 1.00 92.25 74 TRP A CA 1
ATOM 606 C C . TRP A 1 74 ? -3.825 -2.896 9.962 1.00 92.25 74 TRP A C 1
ATOM 608 O O . TRP A 1 74 ? -4.446 -3.930 9.720 1.00 92.25 74 TRP A O 1
ATOM 618 N N . GLU A 1 75 ? -2.784 -2.868 10.799 1.00 90.31 75 GLU A N 1
ATOM 619 C CA . GLU A 1 75 ? -2.279 -4.057 11.501 1.00 90.31 75 GLU A CA 1
ATOM 620 C C . GLU A 1 75 ? -3.300 -4.639 12.490 1.00 90.31 75 GLU A C 1
ATOM 622 O O . GLU A 1 75 ? -3.356 -5.856 12.669 1.00 90.31 75 GLU A O 1
ATOM 627 N N . MET A 1 76 ? -4.128 -3.795 13.118 1.00 93.62 76 MET A N 1
ATOM 628 C CA . MET A 1 76 ? -5.235 -4.262 13.960 1.00 93.62 76 MET A CA 1
ATOM 629 C C . MET A 1 76 ? -6.424 -4.760 13.140 1.00 93.62 76 MET A C 1
ATOM 631 O O . MET A 1 76 ? -7.048 -5.758 13.501 1.00 93.62 76 MET A O 1
ATOM 635 N N . ALA A 1 77 ? -6.771 -4.049 12.068 1.00 94.12 77 ALA A N 1
ATOM 636 C CA . ALA A 1 77 ? -8.000 -4.290 11.333 1.00 94.12 77 ALA A CA 1
ATOM 637 C C . ALA A 1 77 ? -7.928 -5.537 10.444 1.00 94.12 77 ALA A C 1
ATOM 639 O O . ALA A 1 77 ? -8.955 -6.185 10.228 1.00 94.12 77 ALA A O 1
ATOM 640 N N . ILE A 1 78 ? -6.735 -5.868 9.941 1.00 91.19 78 ILE A N 1
ATOM 641 C CA . ILE A 1 78 ? -6.505 -6.957 8.992 1.00 91.19 78 ILE A CA 1
ATOM 642 C C . ILE A 1 78 ? -5.449 -7.914 9.564 1.00 91.19 78 ILE A C 1
ATOM 644 O O . ILE A 1 78 ? -4.261 -7.582 9.608 1.00 91.19 78 ILE A O 1
ATOM 648 N N . PRO A 1 79 ? -5.843 -9.136 9.973 1.00 90.12 79 PRO A N 1
ATOM 649 C CA . PRO A 1 79 ? -4.887 -10.161 10.370 1.00 90.12 79 PRO A CA 1
ATOM 650 C C . PRO A 1 79 ? -3.903 -10.439 9.233 1.00 90.12 79 PRO A C 1
ATOM 652 O O . PRO A 1 79 ? -4.313 -10.594 8.086 1.00 90.12 79 PRO A O 1
ATOM 655 N N . ASN A 1 80 ? -2.610 -10.535 9.550 1.00 89.69 80 ASN A N 1
ATOM 656 C CA . ASN A 1 80 ? -1.555 -10.721 8.549 1.00 89.69 80 ASN A CA 1
ATOM 657 C C . ASN A 1 80 ? -1.517 -9.613 7.469 1.00 89.69 80 ASN A C 1
ATOM 659 O O . ASN A 1 80 ? -1.205 -9.888 6.312 1.00 89.69 80 ASN A O 1
ATOM 663 N N . PHE A 1 81 ? -1.801 -8.359 7.846 1.00 87.56 81 PHE A N 1
ATOM 664 C CA . PHE A 1 81 ? -1.766 -7.196 6.949 1.00 87.56 81 PHE A CA 1
ATOM 665 C C . PHE A 1 81 ? -0.530 -7.163 6.034 1.00 87.56 81 PHE A C 1
ATOM 667 O O . PHE A 1 81 ? -0.658 -6.998 4.825 1.00 87.56 81 PHE A O 1
ATOM 674 N N . GLN A 1 82 ? 0.662 -7.410 6.586 1.00 85.81 82 GLN A N 1
ATOM 675 C CA . GLN A 1 82 ? 1.906 -7.426 5.814 1.00 85.81 82 GLN A CA 1
ATOM 676 C C . GLN A 1 82 ? 1.895 -8.470 4.684 1.00 85.81 82 GLN A C 1
ATOM 678 O O . GLN A 1 82 ? 2.275 -8.154 3.560 1.00 85.81 82 GLN A O 1
ATOM 683 N N . GLY A 1 83 ? 1.423 -9.692 4.954 1.00 88.38 83 GLY A N 1
ATOM 684 C CA . GLY A 1 83 ? 1.343 -10.745 3.940 1.00 88.38 83 GLY A CA 1
ATOM 685 C C . GLY A 1 83 ? 0.285 -10.465 2.868 1.00 88.38 83 GLY A C 1
ATOM 686 O O . GLY A 1 83 ? 0.449 -10.863 1.718 1.00 88.38 83 GLY A O 1
ATOM 687 N N . GLU A 1 84 ? -0.782 -9.747 3.220 1.00 90.69 84 GLU A N 1
ATOM 688 C CA . GLU A 1 84 ? -1.785 -9.285 2.257 1.00 90.69 84 GLU A CA 1
ATOM 689 C C . GLU A 1 84 ? -1.221 -8.207 1.325 1.00 90.69 84 GLU A C 1
ATOM 691 O O . GLU A 1 84 ? -1.394 -8.298 0.111 1.00 90.69 84 GLU A O 1
ATOM 696 N N . ILE A 1 85 ? -0.472 -7.243 1.868 1.00 87.38 85 ILE A N 1
ATOM 697 C CA . ILE A 1 85 ? 0.253 -6.254 1.062 1.00 87.38 85 ILE A CA 1
ATOM 698 C C . ILE A 1 85 ? 1.255 -6.946 0.134 1.00 87.38 85 ILE A C 1
ATOM 700 O O . ILE A 1 85 ? 1.262 -6.669 -1.060 1.00 87.38 85 ILE A O 1
ATOM 704 N N . GLU A 1 86 ? 2.063 -7.881 0.638 1.00 87.75 86 GLU A N 1
ATOM 705 C CA . GLU A 1 86 ? 3.015 -8.636 -0.188 1.00 87.75 86 GLU A CA 1
ATOM 706 C C . GLU A 1 86 ? 2.332 -9.364 -1.347 1.00 87.75 86 GLU A C 1
ATOM 708 O O . GLU A 1 86 ? 2.832 -9.337 -2.472 1.00 87.75 86 GLU A O 1
ATOM 713 N N . LYS A 1 87 ? 1.167 -9.968 -1.101 1.00 90.69 87 LYS A N 1
ATOM 714 C CA . LYS A 1 87 ? 0.390 -10.624 -2.149 1.00 90.69 87 LYS A CA 1
ATOM 715 C C . LYS A 1 87 ? -0.079 -9.633 -3.216 1.00 90.69 87 LYS A C 1
ATOM 717 O O . LYS A 1 87 ? 0.141 -9.893 -4.395 1.00 90.69 87 LYS A O 1
ATOM 722 N N . ILE A 1 88 ? -0.652 -8.496 -2.810 1.00 91.19 88 ILE A N 1
ATOM 723 C CA . ILE A 1 88 ? -1.077 -7.436 -3.741 1.00 91.19 88 ILE A CA 1
ATOM 724 C C . ILE A 1 88 ? 0.102 -6.972 -4.594 1.00 91.19 88 ILE A C 1
ATOM 726 O O . ILE A 1 88 ? -0.025 -6.839 -5.807 1.00 91.19 88 ILE A O 1
ATOM 730 N N . LEU A 1 89 ? 1.262 -6.752 -3.971 1.00 87.50 89 LEU A N 1
ATOM 731 C CA . LEU A 1 89 ? 2.474 -6.321 -4.662 1.00 87.50 89 LEU A CA 1
ATOM 732 C C . LEU A 1 89 ? 2.925 -7.352 -5.707 1.00 87.50 89 LEU A C 1
ATOM 734 O O . LEU A 1 89 ? 3.251 -6.983 -6.834 1.00 87.50 89 LEU A O 1
ATOM 738 N N . VAL A 1 90 ? 2.920 -8.642 -5.363 1.00 89.69 90 VAL A N 1
ATOM 739 C CA . VAL A 1 90 ? 3.278 -9.727 -6.290 1.00 89.69 90 VAL A CA 1
ATOM 740 C C . VAL A 1 90 ? 2.288 -9.825 -7.452 1.00 89.69 90 VAL A C 1
ATOM 742 O O . VAL A 1 90 ? 2.719 -9.925 -8.604 1.00 89.69 90 VAL A O 1
ATOM 745 N N . ASP A 1 91 ? 0.987 -9.771 -7.168 1.00 90.88 91 ASP A N 1
ATOM 746 C CA . ASP A 1 91 ? -0.063 -9.853 -8.186 1.00 90.88 91 ASP A CA 1
ATOM 747 C C . ASP A 1 91 ? 0.014 -8.642 -9.134 1.00 90.88 91 ASP A C 1
ATOM 749 O O . ASP A 1 91 ? 0.080 -8.809 -10.353 1.00 90.88 91 ASP A O 1
ATOM 753 N N . PHE A 1 92 ? 0.163 -7.433 -8.585 1.00 89.56 92 PHE A N 1
ATOM 754 C CA . PHE A 1 92 ? 0.352 -6.205 -9.358 1.00 89.56 92 PHE A CA 1
ATOM 755 C C . PHE A 1 92 ? 1.611 -6.254 -10.233 1.00 89.56 92 PHE A C 1
ATOM 757 O O . PHE A 1 92 ? 1.573 -5.894 -11.410 1.00 89.56 92 PHE A O 1
ATOM 764 N N . ALA A 1 93 ? 2.736 -6.736 -9.694 1.00 86.44 93 ALA A N 1
ATOM 765 C CA . ALA A 1 93 ? 3.979 -6.867 -10.451 1.00 86.44 93 ALA A CA 1
ATOM 766 C C . ALA A 1 93 ? 3.839 -7.823 -11.641 1.00 86.44 93 ALA A C 1
ATOM 768 O O . ALA A 1 93 ? 4.378 -7.568 -12.723 1.00 86.44 93 ALA A O 1
ATOM 769 N N . LYS A 1 94 ? 3.119 -8.930 -11.443 1.00 87.44 94 LYS A N 1
ATOM 770 C CA . LYS A 1 94 ? 2.843 -9.907 -12.492 1.00 87.44 94 LYS A CA 1
ATOM 771 C C . LYS A 1 94 ? 1.989 -9.292 -13.602 1.00 87.44 94 LYS A C 1
ATOM 773 O O . LYS A 1 94 ? 2.379 -9.379 -14.765 1.00 87.44 94 LYS A O 1
ATOM 778 N N . GLU A 1 95 ? 0.890 -8.631 -13.247 1.00 85.75 95 GLU A N 1
ATOM 779 C CA . GLU A 1 95 ? -0.004 -7.960 -14.199 1.00 85.75 95 GLU A CA 1
ATOM 780 C C . GLU A 1 95 ? 0.726 -6.859 -14.984 1.00 85.75 95 GLU A C 1
ATOM 782 O O . GLU A 1 95 ? 0.634 -6.797 -16.212 1.00 85.75 95 GLU A O 1
ATOM 787 N N . ALA A 1 96 ? 1.522 -6.030 -14.299 1.00 81.19 96 ALA A N 1
ATOM 788 C CA . ALA A 1 96 ? 2.335 -4.993 -14.930 1.00 81.19 96 ALA A CA 1
ATOM 789 C C . ALA A 1 96 ? 3.312 -5.580 -15.959 1.00 81.19 96 ALA A C 1
ATOM 791 O O . ALA A 1 96 ? 3.425 -5.074 -17.078 1.00 81.19 96 ALA A O 1
ATOM 792 N N . LYS A 1 97 ? 3.986 -6.682 -15.615 1.00 77.75 97 LYS A N 1
ATOM 793 C CA . LYS A 1 97 ? 4.911 -7.364 -16.525 1.00 77.75 97 LYS A CA 1
ATOM 794 C C . LYS A 1 97 ? 4.194 -7.964 -17.733 1.00 77.75 97 LYS A C 1
ATOM 796 O O . LYS A 1 97 ? 4.716 -7.870 -18.843 1.00 77.75 97 LYS A O 1
ATOM 801 N N . GLU A 1 98 ? 3.027 -8.572 -17.538 1.00 80.94 98 GLU A N 1
ATOM 802 C CA . GLU A 1 98 ? 2.218 -9.136 -18.623 1.00 80.94 98 GLU A CA 1
ATOM 803 C C . GLU A 1 98 ? 1.752 -8.046 -19.597 1.00 80.94 98 GLU A C 1
ATOM 805 O O . GLU A 1 98 ? 1.950 -8.194 -20.802 1.00 80.94 98 GLU A O 1
ATOM 810 N N . MET A 1 99 ? 1.241 -6.917 -19.095 1.00 72.94 99 MET A N 1
ATOM 811 C CA . MET A 1 99 ? 0.825 -5.783 -19.930 1.00 72.94 99 MET A CA 1
ATOM 812 C C . MET A 1 99 ? 1.982 -5.202 -20.750 1.00 72.94 99 MET A C 1
ATOM 814 O O . MET A 1 99 ? 1.833 -4.930 -21.941 1.00 72.94 99 MET A O 1
ATOM 818 N N . LEU A 1 100 ? 3.152 -5.045 -20.130 1.00 66.69 100 LEU A N 1
ATOM 819 C CA . LEU A 1 100 ? 4.329 -4.480 -20.787 1.00 66.69 100 LEU A CA 1
ATOM 820 C C . LEU A 1 100 ? 4.990 -5.462 -21.770 1.00 66.69 100 LEU A C 1
ATOM 822 O O . LEU A 1 100 ? 5.570 -5.027 -22.761 1.00 66.69 100 LEU A O 1
ATOM 826 N N . SER A 1 101 ? 4.867 -6.774 -21.542 1.00 66.75 101 SER A N 1
ATOM 827 C CA . SER A 1 101 ? 5.385 -7.806 -22.456 1.00 66.75 101 SER A CA 1
ATOM 828 C C . SER A 1 101 ? 4.446 -8.057 -23.644 1.00 66.75 10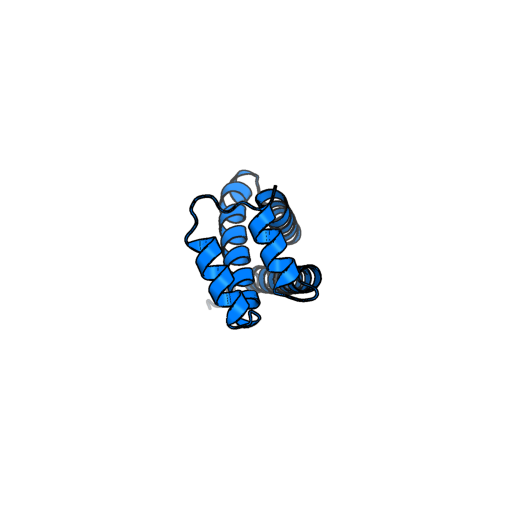1 SER A C 1
ATOM 830 O O . SER A 1 101 ? 4.913 -8.281 -24.758 1.00 66.75 101 SER A O 1
ATOM 832 N N . ALA A 1 102 ? 3.127 -7.981 -23.436 1.00 57.22 102 ALA A N 1
ATOM 833 C CA . ALA A 1 102 ? 2.122 -8.179 -24.484 1.00 57.22 102 ALA A CA 1
ATOM 834 C C . ALA A 1 102 ? 2.063 -7.021 -25.501 1.00 57.22 102 ALA A C 1
ATOM 836 O O . ALA A 1 102 ? 1.603 -7.212 -26.623 1.00 57.22 102 ALA A O 1
ATOM 837 N N . GLY A 1 103 ? 2.579 -5.836 -25.153 1.00 51.41 103 GLY A N 1
ATOM 838 C CA . GLY A 1 103 ? 2.722 -4.705 -26.077 1.00 51.41 103 GLY A CA 1
ATOM 839 C C . GLY A 1 103 ? 3.827 -4.860 -27.137 1.00 51.41 103 GLY A C 1
ATOM 840 O O . GLY A 1 103 ? 3.975 -3.976 -27.978 1.00 51.41 103 GLY A O 1
ATOM 841 N N . GLY A 1 104 ? 4.610 -5.950 -27.105 1.00 46.06 104 GLY A N 1
ATOM 842 C CA . GLY A 1 104 ? 5.712 -6.219 -28.042 1.00 46.06 104 GLY A CA 1
ATOM 843 C C . GLY A 1 104 ? 5.348 -7.050 -29.280 1.00 46.06 104 GLY A C 1
ATOM 844 O O . GLY A 1 104 ? 6.128 -7.086 -30.230 1.00 46.06 104 GLY A O 1
ATOM 845 N N . GLU A 1 105 ? 4.176 -7.690 -29.314 1.00 45.06 105 GLU A N 1
ATOM 846 C CA . GLU A 1 105 ? 3.756 -8.550 -30.427 1.00 45.06 105 GLU A CA 1
ATOM 847 C C . GLU A 1 105 ? 2.430 -8.070 -31.030 1.00 45.06 105 GLU A C 1
ATOM 849 O O . GLU A 1 105 ? 1.357 -8.567 -30.700 1.00 45.06 105 GLU A O 1
ATOM 854 N N . GLY A 1 106 ? 2.498 -7.108 -31.958 1.00 46.97 106 GLY A N 1
ATOM 855 C CA . GLY A 1 106 ? 1.378 -6.856 -32.866 1.00 46.97 106 GLY A CA 1
ATOM 856 C C . GLY A 1 106 ? 1.245 -5.439 -33.410 1.00 46.97 106 GLY A C 1
ATOM 857 O O . GLY A 1 106 ? 0.366 -4.720 -32.969 1.00 46.97 106 GLY A O 1
ATOM 858 N N . THR A 1 107 ? 2.043 -5.092 -34.426 1.00 46.66 107 THR A N 1
ATOM 859 C CA . THR A 1 107 ? 1.566 -4.539 -35.717 1.00 46.66 107 THR A CA 1
ATOM 860 C C . THR A 1 107 ? 2.737 -4.543 -36.703 1.00 46.66 107 THR A C 1
ATOM 862 O O . THR A 1 107 ? 3.527 -3.605 -36.763 1.00 46.66 107 THR A O 1
ATOM 865 N N . GLY A 1 108 ? 2.880 -5.627 -37.459 1.00 42.38 108 GLY A N 1
ATOM 866 C CA . GLY A 1 108 ? 3.937 -5.774 -38.461 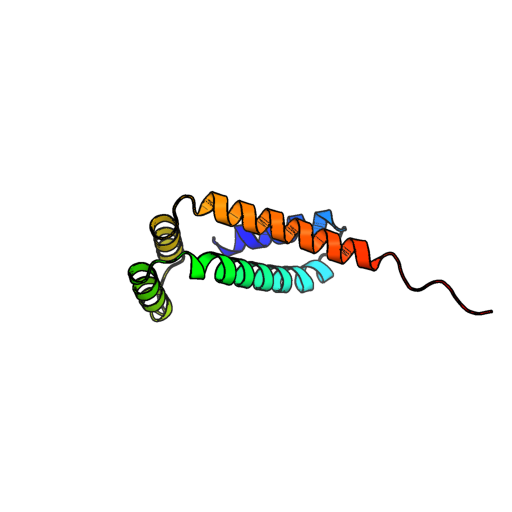1.00 42.38 108 GLY A CA 1
ATOM 867 C C . GLY A 1 108 ? 3.620 -6.891 -39.443 1.00 42.38 108 GLY A C 1
ATOM 868 O O . GLY A 1 108 ? 4.448 -7.759 -39.687 1.00 42.38 108 GLY A O 1
ATOM 869 N N . GLY A 1 109 ? 2.389 -6.912 -39.946 1.00 45.97 109 GLY A N 1
ATOM 870 C CA . GLY A 1 109 ? 1.960 -7.878 -40.943 1.00 45.97 109 GLY A CA 1
ATOM 871 C C . GLY A 1 109 ? 0.608 -7.499 -41.512 1.00 45.97 109 GLY A C 1
ATOM 872 O O . GLY A 1 109 ? -0.396 -7.900 -40.944 1.00 45.97 109 GLY A O 1
ATOM 873 N N . THR A 1 110 ? 0.619 -6.694 -42.577 1.00 46.47 110 THR A N 1
ATOM 874 C CA . THR A 1 110 ? -0.019 -6.963 -43.883 1.00 46.47 110 THR A CA 1
ATOM 875 C C . THR A 1 110 ? 0.019 -5.690 -44.717 1.00 46.47 110 THR A C 1
ATOM 877 O O . THR A 1 110 ? -0.618 -4.721 -44.332 1.00 46.47 110 THR A O 1
ATOM 880 N N . GLU A 1 111 ? 0.731 -5.735 -45.837 1.00 44.69 111 GLU A N 1
ATOM 881 C CA . GLU A 1 111 ? 0.455 -5.042 -47.109 1.00 44.69 111 GLU A CA 1
ATOM 882 C C . GLU A 1 111 ? 1.358 -5.774 -48.125 1.00 44.69 111 GLU A C 1
ATOM 884 O O . GLU A 1 111 ? 2.580 -5.758 -47.978 1.00 44.69 111 GLU A O 1
ATOM 889 N N . GLU A 1 112 ? 0.821 -6.847 -48.718 1.00 46.41 112 GLU A N 1
ATOM 890 C CA . GLU A 1 112 ? 0.381 -6.954 -50.132 1.00 46.41 112 GLU A CA 1
ATOM 891 C C . GLU A 1 112 ? 1.526 -6.915 -51.156 1.00 46.41 112 GLU A C 1
ATOM 893 O O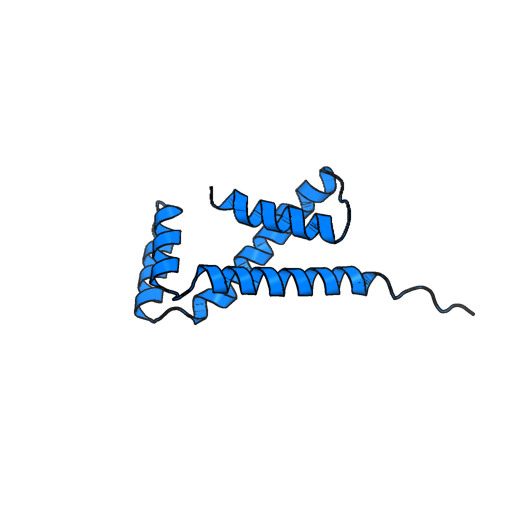 . GLU A 1 112 ? 2.171 -5.860 -51.331 1.00 46.41 112 GLU A O 1
#

Foldseek 3Di:
DVCVPLLVLLVVLVVVLHDDDPVVSVVVSVVLSVVLVVLLCVQQVVQFDPVLVVVVVVLVVDPPRDPVNVVVSQCVRDPVSVVSSVVSSVVSSVVVNCVSVVVPDDDDDDDD

Radius of gyration: 18.08 Å; chains: 1; bounding box: 34×27×64 Å